Protein AF-A0A013VQY0-F1 (afdb_monomer_lite)

Sequence (109 aa):
MRRTHSISTGGIFDITEDFCVSNGIPFVRTSGSCSGVYGPEKVVHTGNGVLHHFELNENGSVIFSFCEIQSLGTIDAIRKRAEFANFLPPPISMVENAAADIAGGPDNG

Secondary structure (DSSP, 8-state):
--------GGG--HHHHHHHHHTT--EEEEE--BTTTB--EEEEE-SSS-EEEEEB-TTS-B---HHHHHHH-SHHHHHHHHHHHT--PPPP-----TTS----PPP--

Radius of gyration: 20.61 Å; chains: 1; bounding box: 52×43×60 Å

pLDDT: mean 85.07, std 16.57, range [37.12, 98.38]

Structure (mmCIF, N/CA/C/O backbone):
data_AF-A0A013VQY0-F1
#
_entry.id   AF-A0A013VQY0-F1
#
loop_
_atom_site.group_PDB
_atom_site.id
_atom_site.type_symbol
_atom_site.label_atom_id
_atom_site.label_alt_id
_atom_site.label_comp_id
_atom_site.label_asym_id
_atom_site.label_entity_id
_atom_site.label_seq_id
_atom_site.pdbx_PDB_ins_code
_atom_site.Cartn_x
_atom_site.Cartn_y
_atom_site.Cartn_z
_atom_site.occupancy
_atom_site.B_iso_or_equiv
_atom_site.auth_seq_id
_atom_site.auth_comp_id
_atom_site.auth_asym_id
_atom_site.auth_atom_id
_atom_site.pdbx_PDB_model_num
ATOM 1 N N . MET A 1 1 ? 7.463 16.235 -33.778 1.00 40.97 1 MET A N 1
ATOM 2 C CA . MET A 1 1 ? 6.445 15.432 -33.067 1.00 40.97 1 MET A CA 1
ATOM 3 C C . MET A 1 1 ? 6.833 15.386 -31.589 1.00 40.97 1 MET A C 1
ATOM 5 O O . MET A 1 1 ? 7.748 14.653 -31.239 1.00 40.97 1 MET A O 1
ATOM 9 N N . ARG A 1 2 ? 6.281 16.257 -30.731 1.00 37.12 2 ARG A N 1
ATOM 10 C CA . ARG A 1 2 ? 6.583 16.211 -29.288 1.00 37.12 2 ARG A CA 1
ATOM 11 C C . ARG A 1 2 ? 5.778 15.054 -28.698 1.00 37.12 2 ARG A C 1
ATOM 13 O O . ARG A 1 2 ? 4.557 15.083 -28.783 1.00 37.12 2 ARG A O 1
ATOM 20 N N . ARG A 1 3 ? 6.446 14.030 -28.158 1.00 43.09 3 ARG A N 1
ATOM 21 C CA . ARG A 1 3 ? 5.782 13.026 -27.319 1.00 43.09 3 ARG A CA 1
ATOM 22 C C . ARG A 1 3 ? 5.296 13.754 -26.068 1.00 43.09 3 ARG A C 1
ATOM 24 O O . ARG A 1 3 ? 6.112 14.148 -25.235 1.00 43.09 3 ARG A O 1
ATOM 31 N N . THR A 1 4 ? 3.996 14.011 -25.992 1.00 41.41 4 THR A N 1
ATOM 32 C CA . THR A 1 4 ? 3.344 14.491 -24.775 1.00 41.41 4 THR A CA 1
ATOM 33 C C . THR A 1 4 ? 3.658 13.485 -23.674 1.00 41.41 4 THR A C 1
ATOM 35 O O . THR A 1 4 ? 3.239 12.336 -23.760 1.00 41.41 4 THR A O 1
ATOM 38 N N . HIS A 1 5 ? 4.445 13.888 -22.678 1.00 52.25 5 HIS A N 1
ATOM 39 C CA . HIS A 1 5 ? 4.505 13.155 -21.420 1.00 52.25 5 HIS A CA 1
ATOM 40 C C . HIS A 1 5 ? 3.163 13.427 -20.740 1.00 52.25 5 HIS A C 1
ATOM 42 O O . HIS A 1 5 ? 2.913 14.560 -20.327 1.00 52.25 5 HIS A O 1
ATOM 48 N N . SER A 1 6 ? 2.253 12.453 -20.722 1.00 46.78 6 SER A N 1
ATOM 49 C CA . SER A 1 6 ? 1.017 12.596 -19.958 1.00 46.78 6 SER A CA 1
ATOM 50 C C . SER A 1 6 ? 1.382 12.550 -18.480 1.00 46.78 6 SER A C 1
ATOM 52 O O . SER A 1 6 ? 1.830 11.523 -17.976 1.00 46.78 6 SER A O 1
ATOM 54 N N . ILE A 1 7 ? 1.223 13.672 -17.787 1.00 53.12 7 ILE A N 1
ATOM 55 C CA . ILE A 1 7 ? 1.193 13.678 -16.326 1.00 53.12 7 ILE A CA 1
ATOM 56 C C . ILE A 1 7 ? -0.133 13.029 -15.939 1.00 53.12 7 ILE A C 1
ATOM 58 O O . ILE A 1 7 ? -1.192 13.611 -16.173 1.00 53.12 7 ILE A O 1
ATOM 62 N N . SER A 1 8 ? -0.073 11.797 -15.436 1.00 60.06 8 SER A N 1
ATOM 63 C CA . SER A 1 8 ? -1.257 11.116 -14.919 1.00 60.06 8 SER A CA 1
ATOM 64 C C . SER A 1 8 ? -1.708 11.793 -13.625 1.00 60.06 8 SER A C 1
ATOM 66 O O . SER A 1 8 ? -0.884 12.178 -12.786 1.00 60.06 8 SER A O 1
ATOM 68 N N . THR A 1 9 ? -3.016 11.974 -13.467 1.00 64.69 9 THR A N 1
ATOM 69 C CA . THR A 1 9 ? -3.620 12.481 -12.231 1.00 64.69 9 THR A CA 1
ATOM 70 C C . THR A 1 9 ? -3.229 11.554 -11.075 1.00 64.69 9 THR A C 1
ATOM 72 O O . THR A 1 9 ? -3.333 10.342 -11.205 1.00 64.69 9 THR A O 1
ATOM 75 N N . GLY A 1 10 ? -2.724 12.093 -9.961 1.00 67.06 10 GLY A N 1
ATOM 76 C CA . GLY A 1 10 ? -2.279 11.276 -8.820 1.00 67.06 10 GLY A CA 1
ATOM 77 C C . GLY A 1 10 ? -0.902 10.614 -8.983 1.00 67.06 10 GLY A C 1
ATOM 78 O O . GLY A 1 10 ? -0.514 9.798 -8.153 1.00 67.06 10 GLY A O 1
ATOM 79 N N . GLY A 1 11 ? -0.134 10.957 -10.026 1.00 74.00 11 GLY A N 1
ATOM 80 C CA . GLY A 1 11 ? 1.219 10.418 -10.224 1.00 74.00 11 GLY A CA 1
ATOM 81 C C . GLY A 1 11 ? 1.248 8.927 -10.569 1.00 74.00 11 GLY A C 1
ATOM 82 O O . GLY A 1 11 ? 2.223 8.255 -10.246 1.00 74.00 11 GLY A O 1
ATOM 83 N N . ILE A 1 12 ? 0.177 8.419 -11.181 1.00 84.38 12 ILE A N 1
ATOM 84 C CA . ILE A 1 12 ? 0.043 7.015 -11.576 1.00 84.38 12 ILE A CA 1
ATOM 85 C C . ILE A 1 12 ? 0.958 6.712 -12.771 1.00 84.38 12 ILE A C 1
ATOM 87 O O . ILE A 1 12 ? 1.040 7.491 -13.726 1.00 84.38 12 ILE A O 1
ATOM 91 N N . PHE A 1 13 ? 1.628 5.563 -12.728 1.00 85.75 13 PHE A N 1
ATOM 92 C CA . PHE A 1 13 ? 2.460 5.045 -13.812 1.00 85.75 13 PHE A CA 1
ATOM 93 C C . PHE A 1 13 ? 1.849 3.762 -14.379 1.00 85.75 13 PHE A C 1
ATOM 95 O O . PHE A 1 13 ? 2.429 2.693 -14.207 1.00 85.75 13 PHE A O 1
ATOM 102 N N . ASP A 1 14 ? 0.707 3.874 -15.066 1.00 88.38 14 ASP A N 1
ATOM 103 C CA . ASP A 1 14 ? -0.146 2.740 -15.475 1.00 88.38 14 ASP A CA 1
ATOM 104 C C . ASP A 1 14 ? 0.654 1.552 -16.035 1.00 88.38 14 ASP A C 1
ATOM 106 O O . ASP A 1 14 ? 0.589 0.450 -15.509 1.00 88.38 14 ASP A O 1
ATOM 110 N N . ILE A 1 15 ? 1.512 1.793 -17.033 1.00 91.31 15 ILE A N 1
ATOM 111 C CA . ILE A 1 15 ? 2.307 0.737 -17.685 1.00 91.31 15 ILE A CA 1
ATOM 112 C C . ILE A 1 15 ? 3.252 0.031 -16.699 1.00 91.31 15 ILE A C 1
ATOM 114 O O . ILE A 1 15 ? 3.415 -1.188 -16.748 1.00 91.31 15 ILE A O 1
ATOM 118 N N . THR A 1 16 ? 3.910 0.790 -15.823 1.00 91.06 16 THR A N 1
ATOM 119 C CA . THR A 1 16 ? 4.876 0.242 -14.862 1.00 91.06 16 THR A CA 1
ATOM 120 C C . THR A 1 16 ? 4.161 -0.476 -13.722 1.00 91.06 16 THR A C 1
ATOM 122 O O . THR A 1 16 ? 4.594 -1.549 -13.308 1.00 91.06 16 THR A O 1
ATOM 125 N N . GLU A 1 17 ? 3.066 0.095 -13.223 1.00 93.56 17 GLU A N 1
ATOM 126 C CA . GLU A 1 17 ? 2.254 -0.499 -12.161 1.00 93.56 17 GLU A CA 1
ATOM 127 C C . GLU A 1 17 ? 1.601 -1.798 -12.647 1.00 93.56 17 GLU A C 1
ATOM 129 O O . GLU A 1 17 ? 1.737 -2.821 -11.978 1.00 93.56 17 GLU A O 1
ATOM 134 N N . ASP A 1 18 ? 1.016 -1.810 -13.847 1.00 94.44 18 ASP A N 1
ATOM 135 C CA . ASP A 1 18 ? 0.438 -3.007 -14.468 1.00 94.44 18 ASP A CA 1
ATOM 136 C C . ASP A 1 18 ? 1.482 -4.104 -14.683 1.00 94.44 18 ASP A C 1
ATOM 138 O O . ASP A 1 18 ? 1.210 -5.283 -14.435 1.00 94.44 18 ASP A O 1
ATOM 142 N N . PHE A 1 19 ? 2.696 -3.737 -15.111 1.00 94.38 19 PHE A N 1
ATOM 143 C CA . PHE A 1 19 ? 3.804 -4.683 -15.223 1.00 94.38 19 PHE A CA 1
ATOM 144 C C . PHE A 1 19 ? 4.136 -5.303 -13.863 1.00 94.38 19 PHE A C 1
ATOM 146 O O . PHE A 1 19 ? 4.254 -6.526 -13.762 1.00 94.38 19 PHE A O 1
ATOM 153 N N . CYS A 1 20 ? 4.254 -4.488 -12.814 1.00 95.12 20 CYS A N 1
ATOM 154 C CA . CYS A 1 20 ? 4.531 -4.982 -11.471 1.00 95.12 20 CYS A CA 1
ATOM 155 C C . CYS A 1 20 ? 3.418 -5.904 -10.964 1.00 95.12 20 CYS A C 1
ATOM 157 O O . CYS A 1 20 ? 3.715 -7.001 -10.499 1.00 95.12 20 CYS A O 1
ATOM 159 N N . VAL A 1 21 ? 2.150 -5.512 -11.118 1.00 96.00 21 VAL A N 1
ATOM 160 C CA . VAL A 1 21 ? 0.992 -6.323 -10.711 1.00 96.00 21 VAL A CA 1
ATOM 161 C C . VAL A 1 21 ? 0.965 -7.655 -11.457 1.00 96.00 21 VAL A C 1
ATOM 163 O O . VAL A 1 21 ? 0.830 -8.709 -10.836 1.00 96.00 21 VAL A O 1
ATOM 166 N N . SER A 1 22 ? 1.159 -7.626 -12.777 1.00 96.56 22 SER A N 1
ATOM 167 C CA . SER A 1 22 ? 1.129 -8.824 -13.626 1.00 96.56 22 SER A CA 1
ATOM 168 C C . SER A 1 22 ? 2.260 -9.806 -13.313 1.00 96.56 22 SER A C 1
ATOM 170 O O . SER A 1 22 ? 2.098 -11.009 -13.503 1.00 96.56 22 SER A O 1
ATOM 172 N N . ASN A 1 23 ? 3.398 -9.304 -12.827 1.00 94.50 23 ASN A N 1
ATOM 173 C CA . ASN A 1 23 ? 4.566 -10.112 -12.470 1.00 94.50 23 ASN A CA 1
ATOM 174 C C . ASN A 1 23 ? 4.701 -10.345 -10.954 1.00 94.50 23 ASN A C 1
ATOM 176 O O . ASN A 1 23 ? 5.704 -10.903 -10.512 1.00 94.50 23 ASN A O 1
ATOM 180 N N . GLY A 1 24 ? 3.724 -9.917 -10.146 1.00 95.06 24 GLY A N 1
ATOM 181 C CA . GLY A 1 24 ? 3.752 -10.063 -8.688 1.00 95.06 24 GLY A CA 1
ATOM 182 C C . GLY A 1 24 ? 4.901 -9.311 -8.005 1.00 95.06 24 GLY A C 1
ATOM 183 O O . GLY A 1 24 ? 5.335 -9.713 -6.927 1.00 95.06 24 GLY A O 1
ATOM 184 N N . ILE A 1 25 ? 5.415 -8.244 -8.620 1.00 95.56 25 ILE A N 1
ATOM 185 C CA . ILE A 1 25 ? 6.524 -7.436 -8.101 1.00 95.56 25 ILE A CA 1
ATOM 186 C C . ILE A 1 25 ? 5.959 -6.436 -7.084 1.00 95.56 25 ILE A C 1
ATOM 188 O O . ILE A 1 25 ? 5.222 -5.530 -7.481 1.00 95.56 25 ILE A O 1
ATOM 192 N N . PRO A 1 26 ? 6.288 -6.545 -5.783 1.00 96.56 26 PRO A N 1
ATOM 193 C CA . PRO A 1 26 ? 5.774 -5.625 -4.778 1.00 96.56 26 PRO A CA 1
ATOM 194 C C . PRO A 1 26 ? 6.290 -4.202 -5.003 1.00 96.56 26 PRO A C 1
ATOM 196 O O . PRO A 1 26 ? 7.463 -4.001 -5.317 1.00 96.56 26 PRO A O 1
ATOM 199 N N . PHE A 1 27 ? 5.440 -3.203 -4.778 1.00 95.88 27 PHE A N 1
ATOM 200 C CA . PHE A 1 27 ? 5.832 -1.798 -4.857 1.00 95.88 27 PHE A CA 1
ATOM 201 C C . PHE A 1 27 ? 5.018 -0.921 -3.904 1.00 95.88 27 PHE A C 1
ATOM 203 O O . PHE A 1 27 ? 3.933 -1.287 -3.445 1.00 95.88 27 PHE A O 1
ATOM 210 N N . VAL A 1 28 ? 5.557 0.267 -3.624 1.00 96.06 28 VAL A N 1
ATOM 211 C CA . VAL A 1 28 ? 4.849 1.352 -2.943 1.00 96.06 28 VAL A CA 1
ATOM 212 C C . VAL A 1 28 ? 4.973 2.607 -3.792 1.00 96.06 28 VAL A C 1
ATOM 214 O O . VAL A 1 28 ? 6.081 3.015 -4.136 1.00 96.06 28 VAL A O 1
ATOM 217 N N . ARG A 1 29 ? 3.837 3.226 -4.108 1.00 93.81 29 ARG A N 1
ATOM 218 C CA . ARG A 1 29 ? 3.766 4.539 -4.751 1.00 93.81 29 ARG A CA 1
ATOM 219 C C . ARG A 1 29 ? 3.295 5.568 -3.735 1.00 93.81 29 ARG A C 1
ATOM 221 O O . ARG A 1 29 ? 2.372 5.303 -2.972 1.00 93.81 29 ARG A O 1
ATOM 228 N N . THR A 1 30 ? 3.895 6.752 -3.756 1.00 92.81 30 THR A N 1
ATOM 229 C CA . THR A 1 30 ? 3.411 7.922 -3.014 1.00 92.81 30 THR A CA 1
ATOM 230 C C . THR A 1 30 ? 3.259 9.102 -3.954 1.00 92.81 30 THR A C 1
ATOM 232 O O . THR A 1 30 ? 4.167 9.376 -4.740 1.00 92.81 30 THR A O 1
ATOM 235 N N . SER A 1 31 ? 2.158 9.833 -3.836 1.00 89.94 31 SER A N 1
ATOM 236 C CA . SER A 1 31 ? 1.930 11.089 -4.545 1.00 89.94 31 SER A CA 1
ATOM 237 C C . SER A 1 31 ? 1.625 12.209 -3.558 1.00 89.94 31 SER A C 1
ATOM 239 O O . SER A 1 31 ? 0.885 12.019 -2.594 1.00 89.94 31 SER A O 1
ATOM 241 N N . GLY A 1 32 ? 2.192 13.391 -3.810 1.00 88.00 32 GLY A N 1
ATOM 242 C CA . GLY A 1 32 ? 1.789 14.618 -3.120 1.00 88.00 32 GLY A CA 1
ATOM 243 C C . GLY A 1 32 ? 0.386 15.060 -3.539 1.00 88.00 32 GLY A C 1
ATOM 244 O O . GLY A 1 32 ? -0.223 14.453 -4.418 1.00 88.00 32 GLY A O 1
ATOM 245 N N . SER A 1 33 ? -0.121 16.126 -2.930 1.00 87.56 33 SER A N 1
ATOM 246 C CA . SER A 1 33 ? -1.428 16.684 -3.267 1.00 87.56 33 SER A CA 1
ATOM 247 C C . SER A 1 33 ? -1.365 17.619 -4.481 1.00 87.56 33 SER A C 1
ATOM 249 O O . SER A 1 33 ? -0.353 18.262 -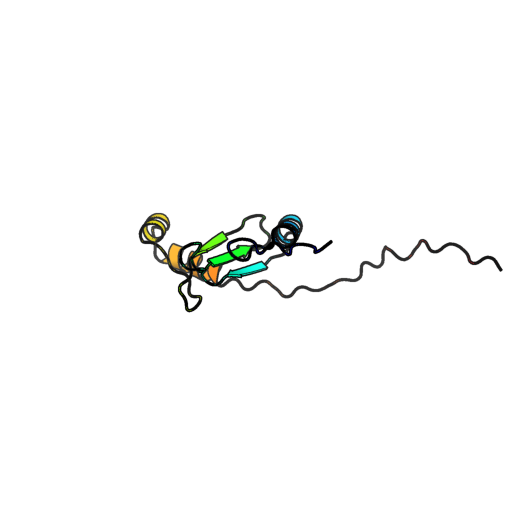4.767 1.00 87.56 33 SER A O 1
ATOM 251 N N . CYS A 1 34 ? -2.478 17.711 -5.206 1.00 85.25 34 CYS A N 1
ATOM 252 C CA . CYS A 1 34 ? -2.743 18.776 -6.164 1.00 85.25 34 CYS A CA 1
ATOM 253 C C . CYS A 1 34 ? -4.075 19.417 -5.775 1.00 85.25 34 CYS A C 1
ATOM 255 O O . CYS A 1 34 ? -5.140 18.824 -5.962 1.00 85.25 34 CYS A O 1
ATOM 257 N N . SER A 1 35 ? -4.003 20.610 -5.178 1.00 83.62 35 SER A N 1
ATOM 258 C CA . SER A 1 35 ? -5.165 21.292 -4.601 1.00 83.62 35 SER A CA 1
ATOM 259 C C . SER A 1 35 ? -6.319 21.405 -5.602 1.00 83.62 35 SER A C 1
ATOM 261 O O . SER A 1 35 ? -6.134 21.852 -6.733 1.00 83.62 35 SER A O 1
ATOM 263 N N . GLY A 1 36 ? -7.511 20.979 -5.179 1.00 81.00 36 GLY A N 1
ATOM 264 C CA . GLY A 1 36 ? -8.720 20.962 -6.007 1.00 81.00 36 GLY A CA 1
ATOM 265 C C . GLY A 1 36 ? -8.829 19.791 -6.991 1.00 81.00 36 GLY A C 1
ATOM 266 O O . GLY A 1 36 ? -9.857 19.682 -7.653 1.00 81.00 36 GLY A O 1
ATOM 267 N N . VAL A 1 37 ? -7.821 18.913 -7.078 1.00 83.62 37 VAL A N 1
ATOM 268 C CA . VAL A 1 37 ? -7.819 17.753 -7.986 1.00 83.62 37 VAL A CA 1
ATOM 269 C C . VAL A 1 37 ? -7.703 16.438 -7.214 1.00 83.62 37 VAL A C 1
ATOM 271 O O . VAL A 1 37 ? -8.555 15.570 -7.373 1.00 83.62 37 VAL A O 1
ATOM 274 N N . TYR A 1 38 ? -6.678 16.286 -6.369 1.00 81.19 38 TYR A N 1
ATOM 275 C CA . TYR A 1 38 ? -6.470 15.091 -5.541 1.00 81.19 38 TYR A CA 1
ATOM 276 C C . TYR A 1 38 ? -5.662 15.397 -4.271 1.00 81.19 38 TYR A C 1
ATOM 278 O O . TYR A 1 38 ? -4.794 16.274 -4.258 1.00 81.19 38 TYR A O 1
ATOM 286 N N . GLY A 1 39 ? -5.953 14.657 -3.197 1.00 87.94 39 GLY A N 1
ATOM 287 C CA . GLY A 1 39 ? -5.162 14.659 -1.963 1.00 87.94 39 GLY A CA 1
ATOM 288 C C . GLY A 1 39 ? -3.884 13.821 -2.089 1.00 87.94 39 GLY A C 1
ATOM 289 O O . GLY A 1 39 ? -3.700 13.133 -3.095 1.00 87.94 39 GLY A O 1
ATOM 290 N N . PRO A 1 40 ? -2.986 13.868 -1.093 1.00 92.62 40 PRO A N 1
ATOM 291 C CA . PRO A 1 40 ? -1.803 13.027 -1.104 1.00 92.62 40 PRO A CA 1
ATOM 292 C C . PRO A 1 40 ? -2.203 11.568 -0.841 1.00 92.62 40 PRO A C 1
ATOM 294 O O . PRO A 1 40 ? -3.068 11.278 -0.011 1.00 92.62 40 PRO A O 1
ATOM 297 N N . GLU A 1 41 ? -1.579 10.644 -1.562 1.00 93.75 41 GLU A N 1
ATOM 298 C CA . GLU A 1 41 ? -1.969 9.233 -1.596 1.00 93.75 41 GLU A CA 1
ATOM 299 C C . GLU A 1 41 ? -0.738 8.339 -1.446 1.00 93.75 41 GLU A C 1
ATOM 301 O O . GLU A 1 41 ? 0.353 8.650 -1.934 1.00 93.75 41 GLU A O 1
ATOM 306 N N . LYS A 1 42 ? -0.927 7.193 -0.789 1.00 95.12 42 LYS A N 1
ATOM 307 C CA . LYS A 1 42 ? -0.032 6.043 -0.884 1.00 95.12 42 LYS A CA 1
ATOM 308 C C . LYS A 1 42 ? -0.781 4.851 -1.463 1.00 95.12 42 LYS A C 1
ATOM 310 O O . LYS A 1 42 ? -1.869 4.519 -1.001 1.00 95.12 42 LYS A O 1
ATOM 315 N N . VAL A 1 43 ? -0.150 4.155 -2.401 1.00 95.75 43 VAL A N 1
ATOM 316 C CA . VAL A 1 43 ? -0.623 2.872 -2.923 1.00 95.75 43 VAL A CA 1
ATOM 317 C C . VAL A 1 43 ? 0.390 1.788 -2.616 1.00 95.75 43 VAL A C 1
ATOM 319 O O . VAL A 1 43 ? 1.587 1.962 -2.839 1.00 95.75 43 VAL A O 1
ATOM 322 N N . VAL A 1 44 ? -0.096 0.675 -2.075 1.00 97.44 44 VAL A N 1
ATOM 323 C CA . VAL A 1 44 ? 0.709 -0.483 -1.688 1.00 97.44 44 VAL A CA 1
ATOM 324 C C . VAL A 1 44 ? 0.272 -1.697 -2.494 1.00 97.44 44 VAL A C 1
ATOM 326 O O . VAL A 1 44 ? -0.904 -2.068 -2.481 1.00 97.44 44 VAL A O 1
ATOM 329 N N . HIS A 1 45 ? 1.244 -2.345 -3.126 1.00 97.06 45 HIS A N 1
ATOM 330 C CA . HIS A 1 45 ? 1.103 -3.646 -3.756 1.00 97.06 45 HIS A CA 1
ATOM 331 C C . HIS A 1 45 ? 2.089 -4.635 -3.135 1.00 97.06 45 HIS A C 1
ATOM 333 O O . HIS A 1 45 ? 3.294 -4.390 -3.123 1.00 97.06 45 HIS A O 1
ATOM 339 N N . THR A 1 46 ? 1.600 -5.775 -2.648 1.00 96.44 46 THR A N 1
ATOM 340 C CA . THR A 1 46 ? 2.440 -6.789 -1.984 1.00 96.44 46 THR A CA 1
ATOM 341 C C . THR A 1 46 ? 2.775 -7.985 -2.878 1.00 96.44 46 THR A C 1
ATOM 343 O O . THR A 1 46 ? 3.321 -8.970 -2.391 1.00 96.44 46 THR A O 1
ATOM 346 N N . GLY A 1 47 ? 2.446 -7.918 -4.174 1.00 94.56 47 GLY A N 1
ATOM 347 C CA . GLY A 1 47 ? 2.603 -9.024 -5.128 1.00 94.56 47 GLY A CA 1
ATOM 348 C C . GLY A 1 47 ? 1.385 -9.952 -5.223 1.00 94.56 47 GLY A C 1
ATOM 349 O O . GLY A 1 47 ? 1.402 -10.923 -5.969 1.00 94.56 47 GLY A O 1
ATOM 350 N N . ASN A 1 48 ? 0.305 -9.665 -4.487 1.00 93.56 48 ASN A N 1
ATOM 351 C CA . ASN A 1 48 ? -0.911 -10.491 -4.419 1.00 93.56 48 ASN A CA 1
ATOM 352 C C . ASN A 1 48 ? -1.971 -10.171 -5.495 1.00 93.56 48 ASN A C 1
ATOM 354 O O . ASN A 1 48 ? -3.108 -10.624 -5.389 1.00 93.56 48 ASN A O 1
ATOM 358 N N . GLY A 1 49 ? -1.640 -9.345 -6.485 1.00 92.50 49 GLY A N 1
ATOM 359 C CA . GLY A 1 49 ? -2.587 -8.845 -7.492 1.00 92.50 49 GLY A CA 1
ATOM 360 C C . GLY A 1 49 ? -3.498 -7.686 -7.046 1.00 92.50 49 GLY A C 1
ATOM 361 O O . GLY A 1 49 ? -4.227 -7.156 -7.875 1.00 92.50 49 GLY A O 1
ATOM 362 N N . VAL A 1 50 ? -3.471 -7.263 -5.774 1.00 95.12 50 VAL A N 1
ATOM 363 C CA . VAL A 1 50 ? -4.378 -6.232 -5.235 1.00 95.12 50 VAL A CA 1
ATOM 364 C C . VAL A 1 50 ? -3.617 -4.946 -4.921 1.00 95.12 50 VAL A C 1
ATOM 366 O O . VAL A 1 50 ? -2.540 -4.972 -4.321 1.00 95.12 50 VAL A O 1
ATOM 369 N N . LEU A 1 51 ? -4.189 -3.810 -5.323 1.00 95.12 51 LEU A N 1
ATOM 370 C CA . LEU A 1 51 ? -3.717 -2.479 -4.950 1.00 95.12 51 LEU A CA 1
ATOM 371 C C . LEU A 1 51 ? -4.494 -1.975 -3.737 1.00 95.12 51 LEU A C 1
ATOM 373 O O . LEU A 1 51 ? -5.725 -2.003 -3.706 1.00 95.12 51 LEU A O 1
ATOM 377 N N . HIS A 1 52 ? -3.769 -1.498 -2.731 1.00 96.19 52 HIS A N 1
ATOM 378 C CA . HIS A 1 52 ? -4.358 -0.889 -1.547 1.00 96.19 52 HIS A CA 1
ATOM 379 C C . HIS A 1 52 ? -4.033 0.596 -1.507 1.00 96.19 52 HIS A C 1
ATOM 381 O O . HIS A 1 52 ? -2.871 0.972 -1.377 1.00 96.19 52 HIS A O 1
ATOM 387 N N . HIS A 1 53 ? -5.076 1.417 -1.564 1.00 95.00 53 HIS A N 1
ATOM 388 C CA . HIS A 1 53 ? -4.980 2.869 -1.505 1.00 95.00 53 HIS A CA 1
ATOM 389 C C . HIS A 1 53 ? -5.116 3.357 -0.062 1.00 95.00 53 HIS A C 1
ATOM 391 O O . HIS A 1 53 ? -5.867 2.777 0.733 1.00 95.00 53 HIS A O 1
ATOM 397 N N . PHE A 1 54 ? -4.375 4.411 0.257 1.00 96.00 54 PHE A N 1
ATOM 398 C CA . PHE A 1 54 ? -4.365 5.085 1.545 1.00 96.00 54 PHE A CA 1
ATOM 399 C C . PHE A 1 54 ? -4.313 6.592 1.331 1.00 96.00 54 PHE A C 1
ATOM 401 O O . PHE A 1 54 ? -3.439 7.094 0.620 1.00 96.00 54 PHE A O 1
ATOM 408 N N . GLU A 1 55 ? -5.202 7.310 2.007 1.00 95.00 55 GLU A N 1
ATOM 409 C CA . GLU A 1 55 ? -5.107 8.760 2.125 1.00 95.00 55 GLU A CA 1
ATOM 410 C C . GLU A 1 55 ? -3.965 9.121 3.074 1.00 95.00 55 GLU A C 1
ATOM 412 O O . GLU A 1 55 ? -3.772 8.485 4.117 1.00 95.00 55 GLU A O 1
ATOM 417 N N . LEU A 1 56 ? -3.200 10.146 2.712 1.00 95.19 56 LEU A N 1
ATOM 418 C CA . LEU A 1 56 ? -2.134 10.681 3.546 1.00 95.19 56 LEU A CA 1
ATOM 419 C C . LEU A 1 56 ? -2.494 12.079 4.057 1.00 95.19 56 LEU A C 1
ATOM 421 O O . LEU A 1 56 ? -3.370 12.761 3.531 1.00 95.19 56 LEU A O 1
ATOM 425 N N . ASN A 1 57 ? -1.769 12.533 5.073 1.00 93.19 57 ASN A N 1
ATOM 426 C CA . ASN A 1 57 ? -1.625 13.956 5.349 1.00 93.19 57 ASN A CA 1
ATOM 427 C C . ASN A 1 57 ? -0.434 14.533 4.568 1.00 93.19 57 ASN A C 1
ATOM 429 O O . ASN A 1 57 ? 0.342 13.810 3.942 1.00 93.19 57 ASN A O 1
ATOM 433 N N . GLU A 1 58 ? -0.245 15.846 4.668 1.00 89.50 58 GLU A N 1
ATOM 434 C CA . GLU A 1 58 ? 0.879 16.558 4.039 1.00 89.50 58 GLU A CA 1
ATOM 435 C C . GLU A 1 58 ? 2.263 16.101 4.547 1.00 89.50 58 GLU A C 1
ATOM 437 O O . GLU A 1 58 ? 3.275 16.324 3.889 1.00 89.50 58 GLU A O 1
ATOM 442 N N . ASN A 1 59 ? 2.324 15.403 5.686 1.00 92.19 59 ASN A N 1
ATOM 443 C CA . ASN A 1 59 ? 3.560 14.841 6.235 1.00 92.19 59 ASN A CA 1
ATOM 444 C C . ASN A 1 59 ? 3.818 13.396 5.759 1.00 92.19 59 ASN A C 1
ATOM 446 O O . ASN A 1 59 ? 4.796 12.781 6.184 1.00 92.19 59 ASN A O 1
ATOM 450 N N . GLY A 1 60 ? 2.948 12.830 4.915 1.00 90.44 60 GLY A N 1
ATOM 451 C CA . GLY A 1 60 ? 3.053 11.456 4.417 1.00 90.44 60 GLY A CA 1
ATOM 452 C C . GLY A 1 60 ? 2.559 10.375 5.388 1.00 90.44 60 GLY A C 1
ATOM 453 O O . GLY A 1 60 ? 2.779 9.185 5.144 1.00 90.44 60 GLY A O 1
ATOM 454 N N . SER A 1 61 ? 1.888 10.754 6.479 1.00 93.94 61 SER A N 1
ATOM 455 C CA . SER A 1 61 ? 1.266 9.810 7.413 1.00 93.94 61 SER A CA 1
ATOM 456 C C . SER A 1 61 ? -0.121 9.407 6.934 1.00 93.94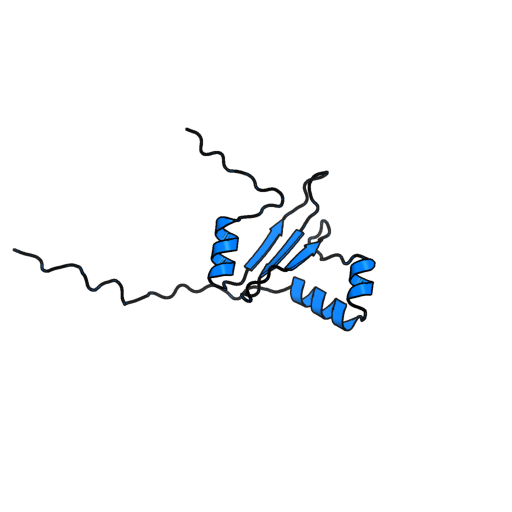 61 SER A C 1
ATOM 458 O O . SER A 1 61 ? -0.893 10.256 6.499 1.00 93.94 61 SER A O 1
ATOM 460 N N . VAL A 1 62 ? -0.458 8.127 7.078 1.00 95.88 62 VAL A N 1
ATOM 461 C CA . VAL A 1 62 ? -1.776 7.588 6.713 1.00 95.88 62 VAL A CA 1
ATOM 462 C C . VAL A 1 62 ? -2.856 8.162 7.623 1.00 95.88 62 VAL A C 1
ATOM 464 O O . VAL A 1 62 ? -2.685 8.203 8.844 1.00 95.88 62 VAL A O 1
ATOM 467 N N . ILE A 1 63 ? -3.965 8.579 7.022 1.00 95.44 63 ILE A N 1
ATOM 468 C CA . ILE A 1 63 ? -5.165 9.042 7.716 1.00 95.44 63 ILE A CA 1
ATOM 469 C C . ILE A 1 63 ? -6.255 7.980 7.568 1.00 95.44 63 ILE A C 1
ATOM 471 O O . ILE A 1 63 ? -6.391 7.360 6.518 1.00 95.44 63 ILE A O 1
ATOM 475 N N . PHE A 1 64 ? -7.047 7.797 8.622 1.00 95.81 64 PHE A N 1
ATOM 476 C CA . PHE A 1 64 ? -8.247 6.968 8.600 1.00 95.81 64 PHE A CA 1
ATOM 477 C C . PHE A 1 64 ? -9.478 7.847 8.779 1.00 95.81 64 PHE A C 1
ATOM 479 O O . PHE A 1 64 ? -9.572 8.600 9.753 1.00 95.81 64 PHE A O 1
ATOM 486 N N . SER A 1 65 ? -10.439 7.732 7.865 1.00 95.38 65 SER A N 1
ATOM 487 C CA . SER A 1 65 ? -11.741 8.371 8.045 1.00 95.38 65 SER A CA 1
ATOM 488 C C . SER A 1 65 ? -12.522 7.700 9.180 1.00 95.38 65 SER A C 1
ATOM 490 O O . SER A 1 65 ? -12.303 6.534 9.515 1.00 95.38 65 SER A O 1
ATOM 492 N N . PHE A 1 66 ? -13.489 8.416 9.755 1.00 96.62 66 PHE A N 1
ATOM 493 C CA . PHE A 1 66 ? -14.373 7.835 10.768 1.00 96.62 66 PHE A CA 1
ATOM 494 C C . PHE A 1 66 ? -15.140 6.612 10.235 1.00 96.62 66 PHE A C 1
ATOM 496 O O . PHE A 1 66 ? -15.259 5.610 10.937 1.00 96.62 66 PHE A O 1
ATOM 503 N N . CYS A 1 67 ? -15.592 6.655 8.977 1.00 96.88 67 CYS A N 1
ATOM 504 C CA . CYS A 1 67 ? -16.241 5.519 8.322 1.00 96.88 67 CYS A CA 1
ATOM 505 C C . CYS A 1 67 ? -15.296 4.314 8.195 1.00 96.88 67 CYS A C 1
ATOM 507 O O . CYS A 1 67 ? -15.708 3.186 8.456 1.00 96.88 67 CYS A O 1
ATOM 509 N N . GLU A 1 68 ? -14.023 4.539 7.851 1.00 96.25 68 GLU A N 1
ATOM 510 C CA . GLU A 1 68 ? -13.030 3.463 7.766 1.00 96.25 68 GLU A CA 1
ATOM 511 C C . GLU A 1 68 ? -12.767 2.846 9.147 1.00 96.25 68 GLU A C 1
ATOM 513 O O . GLU A 1 68 ? -12.815 1.625 9.292 1.00 96.25 68 GLU A O 1
ATOM 518 N N . ILE A 1 69 ? -12.605 3.675 10.185 1.00 97.62 69 ILE A N 1
ATOM 519 C CA . ILE A 1 69 ? -12.461 3.230 11.582 1.00 97.62 69 ILE A CA 1
ATOM 520 C C . ILE A 1 69 ? -13.653 2.363 12.005 1.00 97.62 69 ILE A C 1
ATOM 522 O O . ILE A 1 69 ? -13.459 1.284 12.567 1.00 97.62 69 ILE A O 1
ATOM 526 N N . GLN A 1 70 ? -14.882 2.799 11.708 1.00 98.00 70 GLN A N 1
ATOM 527 C CA . GLN A 1 70 ? -16.087 2.018 11.997 1.00 98.00 70 GLN A CA 1
ATOM 528 C C . GLN A 1 70 ? -16.117 0.694 11.228 1.00 98.00 70 GLN A C 1
ATOM 530 O O . GLN A 1 70 ? -16.480 -0.328 11.805 1.00 98.00 70 GLN A O 1
ATOM 535 N N . SER A 1 71 ? -15.702 0.690 9.958 1.00 97.69 71 SER A N 1
ATOM 536 C CA . SER A 1 71 ? -15.671 -0.526 9.138 1.00 97.69 71 SER A CA 1
ATOM 537 C C . SER A 1 71 ? -14.635 -1.551 9.617 1.00 97.69 71 SER A C 1
ATOM 539 O O . SER A 1 71 ? -14.885 -2.752 9.562 1.00 97.69 71 SER A O 1
ATOM 541 N N . LEU A 1 72 ? -13.491 -1.085 10.133 1.00 97.31 72 LEU A N 1
ATOM 542 C CA . LEU A 1 72 ? -12.441 -1.930 10.709 1.00 97.31 72 LEU A CA 1
ATOM 543 C C . LEU A 1 72 ? -12.854 -2.492 12.078 1.00 97.31 72 LEU A C 1
ATOM 545 O O . LEU A 1 72 ? -12.391 -3.564 12.472 1.00 97.31 72 LEU A O 1
ATOM 549 N N . GLY A 1 73 ? -13.712 -1.772 12.809 1.00 97.56 73 GLY A N 1
ATOM 550 C CA . GLY A 1 73 ? -14.448 -2.242 13.988 1.00 97.56 73 GLY A CA 1
ATOM 551 C C . GLY A 1 73 ? -13.618 -2.497 15.250 1.00 97.56 73 GLY A C 1
ATOM 552 O O . GLY A 1 73 ? -14.176 -2.591 16.341 1.00 97.56 73 GLY A O 1
ATOM 553 N N . THR A 1 74 ? -12.291 -2.595 15.142 1.00 98.06 74 THR A N 1
ATOM 554 C CA . THR A 1 74 ? -11.389 -2.866 16.267 1.00 98.06 74 THR A CA 1
ATOM 555 C C . THR A 1 74 ? -10.077 -2.103 16.128 1.00 98.06 74 THR A C 1
ATOM 557 O O . THR A 1 74 ? -9.583 -1.872 15.023 1.00 98.06 74 THR A O 1
ATOM 560 N N . ILE A 1 75 ? -9.463 -1.761 17.264 1.00 97.38 75 ILE A N 1
ATOM 561 C CA . ILE A 1 75 ? -8.156 -1.092 17.273 1.00 97.38 75 ILE A CA 1
ATOM 562 C C . ILE A 1 75 ? -7.052 -1.962 16.656 1.00 97.38 75 ILE A C 1
ATOM 564 O O . ILE A 1 75 ? -6.154 -1.442 16.000 1.00 97.38 75 ILE A O 1
ATOM 568 N N . ASP A 1 76 ? -7.137 -3.286 16.808 1.00 98.38 76 ASP A N 1
ATOM 569 C CA . ASP A 1 76 ? -6.164 -4.216 16.233 1.00 98.38 76 ASP A CA 1
ATOM 570 C C . ASP A 1 76 ? -6.266 -4.282 14.706 1.00 98.38 76 ASP A C 1
ATOM 572 O O . ASP A 1 76 ? -5.239 -4.356 14.032 1.00 98.38 76 ASP A O 1
ATOM 576 N N . ALA A 1 77 ? -7.475 -4.201 14.140 1.00 98.00 77 ALA A N 1
ATOM 577 C CA . ALA A 1 77 ? -7.657 -4.096 12.692 1.00 98.00 77 ALA A CA 1
ATOM 578 C C . ALA A 1 77 ? 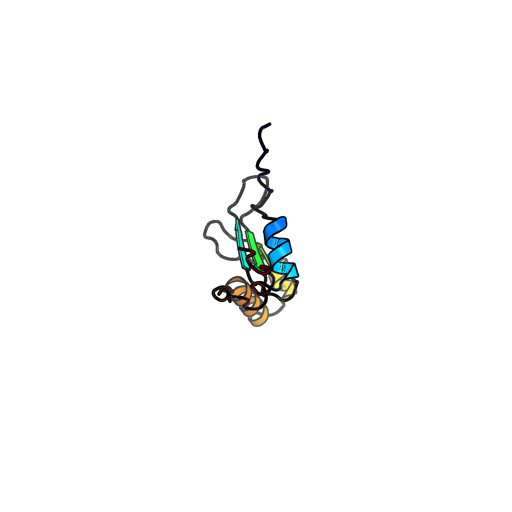-7.100 -2.772 12.148 1.00 98.00 77 ALA A C 1
ATOM 580 O O . ALA A 1 77 ? -6.416 -2.776 11.126 1.00 98.00 77 ALA A O 1
ATOM 581 N N . ILE A 1 78 ? -7.313 -1.661 12.863 1.00 97.50 78 ILE A N 1
ATOM 582 C CA . ILE A 1 78 ? -6.733 -0.353 12.514 1.00 97.50 78 ILE A CA 1
ATOM 583 C C . ILE A 1 78 ? -5.206 -0.411 12.556 1.00 97.50 78 ILE A C 1
ATOM 585 O O . ILE A 1 78 ? -4.549 0.042 11.621 1.00 97.50 78 ILE A O 1
ATOM 589 N N . ARG A 1 79 ? -4.623 -1.029 13.591 1.00 97.50 79 ARG A N 1
ATOM 590 C CA . ARG A 1 79 ? -3.167 -1.191 13.694 1.00 97.50 79 ARG A CA 1
ATOM 591 C C . ARG A 1 79 ? -2.612 -2.020 12.541 1.00 97.50 79 ARG A C 1
ATOM 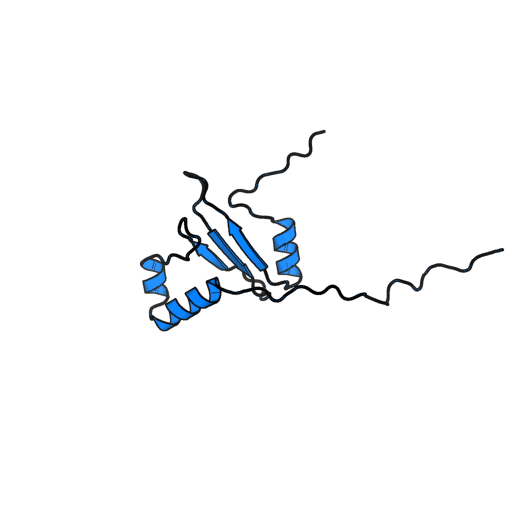593 O O . ARG A 1 79 ? -1.684 -1.569 11.882 1.00 97.50 79 ARG A O 1
ATOM 600 N N . LYS A 1 80 ? -3.221 -3.169 12.234 1.00 97.75 80 LYS A N 1
ATOM 601 C CA . LYS A 1 80 ? -2.827 -4.007 11.088 1.00 97.75 80 LYS A CA 1
ATOM 602 C C . LYS A 1 80 ? -2.920 -3.251 9.765 1.00 97.75 80 LYS A C 1
ATOM 604 O O . LYS A 1 80 ? -2.041 -3.377 8.919 1.00 97.75 80 LYS A O 1
ATOM 609 N N . ARG A 1 81 ? -3.968 -2.444 9.584 1.00 97.06 81 ARG A N 1
ATOM 610 C CA . ARG A 1 81 ? -4.146 -1.604 8.395 1.00 97.06 81 ARG A CA 1
ATOM 611 C C . ARG A 1 81 ? -3.055 -0.530 8.300 1.00 97.06 81 ARG A C 1
ATOM 613 O O . ARG A 1 81 ? -2.512 -0.319 7.219 1.00 97.06 81 ARG A O 1
ATOM 620 N N . ALA A 1 82 ? -2.689 0.093 9.419 1.00 96.00 82 ALA A N 1
ATOM 621 C CA . ALA A 1 82 ? -1.595 1.060 9.490 1.00 96.00 82 ALA A CA 1
ATOM 622 C C . ALA A 1 82 ? -0.216 0.413 9.256 1.00 96.00 82 ALA A C 1
ATOM 624 O O . ALA A 1 82 ? 0.611 0.973 8.541 1.00 96.00 82 ALA A O 1
ATOM 625 N N . GLU A 1 83 ? 0.039 -0.774 9.809 1.00 96.69 83 GLU A N 1
ATOM 626 C CA . GLU A 1 83 ? 1.255 -1.561 9.559 1.00 96.69 83 GLU A CA 1
ATOM 627 C C . GLU A 1 83 ? 1.371 -1.931 8.078 1.00 96.69 83 GLU A C 1
ATOM 629 O O . GLU A 1 83 ? 2.424 -1.734 7.474 1.00 96.69 83 GLU A O 1
ATOM 634 N N . PHE A 1 84 ? 0.270 -2.368 7.462 1.00 96.88 84 PHE A N 1
ATOM 635 C CA . PHE A 1 84 ? 0.221 -2.665 6.031 1.00 96.88 84 PHE A CA 1
ATOM 636 C C . PHE A 1 84 ? 0.576 -1.442 5.175 1.00 96.88 84 PHE A C 1
ATOM 638 O O . PHE A 1 84 ? 1.303 -1.553 4.193 1.00 96.88 84 PHE A O 1
ATOM 645 N N . ALA A 1 85 ? 0.122 -0.250 5.565 1.00 96.25 85 ALA A N 1
ATOM 646 C CA . ALA A 1 85 ? 0.464 0.992 4.875 1.00 96.25 85 ALA A CA 1
ATOM 647 C C . ALA A 1 85 ? 1.949 1.400 5.016 1.00 96.25 85 ALA A C 1
ATOM 649 O O . ALA A 1 85 ? 2.438 2.264 4.282 1.00 96.25 85 ALA A O 1
ATOM 650 N N . ASN A 1 86 ? 2.673 0.798 5.963 1.00 94.88 86 ASN A N 1
ATOM 651 C CA . ASN A 1 86 ? 4.116 0.952 6.159 1.00 94.88 86 ASN A CA 1
ATOM 652 C C . ASN A 1 86 ? 4.914 -0.227 5.587 1.00 94.88 86 ASN A C 1
ATOM 654 O O . ASN A 1 86 ? 6.095 -0.376 5.897 1.00 94.88 86 ASN A O 1
ATOM 658 N N . PHE A 1 87 ? 4.287 -1.056 4.748 1.00 96.12 87 PHE A N 1
ATOM 659 C CA . PHE A 1 87 ? 4.979 -2.094 4.002 1.00 96.12 87 PHE A CA 1
ATOM 660 C C . PHE A 1 87 ? 6.188 -1.515 3.257 1.00 96.12 87 PHE A C 1
ATOM 662 O O . PHE A 1 87 ? 6.083 -0.507 2.557 1.00 96.12 87 PHE A O 1
ATOM 669 N N . LEU A 1 88 ? 7.329 -2.183 3.406 1.00 95.62 88 LEU A N 1
ATOM 670 C CA . LEU A 1 88 ? 8.544 -1.899 2.660 1.00 95.62 88 LEU A CA 1
ATOM 671 C C . LEU A 1 88 ? 8.750 -3.042 1.663 1.00 95.62 88 LEU A C 1
ATOM 673 O O . LEU A 1 88 ? 8.971 -4.176 2.101 1.00 95.62 88 LEU A O 1
ATOM 677 N N . PRO A 1 89 ? 8.664 -2.778 0.346 1.00 94.12 89 PRO A N 1
ATOM 678 C CA . PRO A 1 89 ? 8.958 -3.783 -0.661 1.00 94.12 89 PRO A CA 1
ATOM 679 C C . PRO A 1 89 ? 10.354 -4.379 -0.443 1.00 94.12 89 PRO A C 1
ATOM 681 O O . PRO A 1 89 ? 11.290 -3.636 -0.125 1.00 94.12 89 PRO A O 1
ATOM 684 N N . PRO A 1 90 ? 10.522 -5.701 -0.611 1.00 92.19 90 PRO A N 1
ATOM 685 C CA . PRO A 1 90 ? 11.845 -6.301 -0.571 1.00 92.19 90 PRO A CA 1
ATOM 686 C C . PRO A 1 90 ? 12.724 -5.729 -1.700 1.00 92.19 90 PRO A C 1
ATOM 688 O O . PRO A 1 90 ? 12.199 -5.356 -2.754 1.00 92.19 90 PRO A O 1
ATOM 691 N N . PRO A 1 91 ? 14.057 -5.669 -1.522 1.00 90.69 91 PRO A N 1
ATOM 692 C CA . PRO A 1 91 ? 14.965 -5.266 -2.589 1.00 90.69 91 PRO A CA 1
ATOM 693 C C . PRO A 1 91 ? 14.798 -6.145 -3.833 1.00 90.69 91 PRO A C 1
ATOM 695 O O . PRO A 1 91 ? 14.678 -7.365 -3.727 1.00 90.69 91 PRO A O 1
ATOM 698 N N . ILE A 1 92 ? 14.834 -5.525 -5.011 1.00 86.25 92 ILE A N 1
ATOM 699 C CA . ILE A 1 92 ? 14.768 -6.234 -6.291 1.00 86.25 92 ILE A CA 1
ATOM 700 C C . ILE A 1 92 ? 16.180 -6.695 -6.663 1.00 86.25 92 ILE A C 1
ATOM 702 O O . ILE A 1 92 ? 17.118 -5.896 -6.655 1.00 86.25 92 ILE A O 1
ATOM 706 N N . SER A 1 93 ? 16.333 -7.971 -7.016 1.00 85.25 93 SER A N 1
ATOM 707 C CA . SER A 1 93 ? 17.558 -8.518 -7.598 1.00 85.25 93 SER A CA 1
ATOM 708 C C . SER A 1 93 ? 17.302 -8.985 -9.029 1.00 85.25 93 SER A C 1
ATOM 710 O O . SER A 1 93 ? 16.290 -9.616 -9.329 1.00 85.25 93 SER A O 1
ATOM 712 N N . MET A 1 94 ? 18.230 -8.655 -9.925 1.00 83.00 94 MET A N 1
ATOM 713 C CA . MET A 1 94 ? 18.233 -9.171 -11.291 1.00 83.00 94 MET A CA 1
ATOM 714 C C . MET A 1 94 ? 19.006 -10.487 -11.294 1.00 83.00 94 MET A C 1
ATOM 716 O O . MET A 1 94 ? 20.118 -10.547 -10.769 1.00 83.00 94 MET A O 1
ATOM 720 N N . VAL A 1 95 ? 18.427 -11.534 -11.873 1.00 86.06 95 VAL A N 1
ATOM 721 C CA . VAL A 1 95 ? 19.097 -12.825 -12.060 1.00 86.06 95 VAL A CA 1
ATOM 722 C C . VAL A 1 95 ? 19.3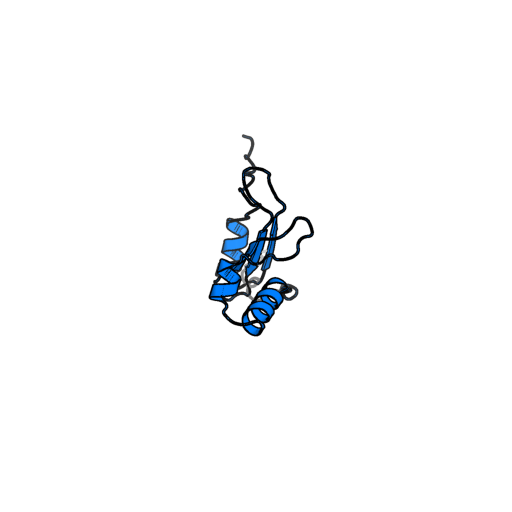68 -12.993 -13.549 1.00 86.06 95 VAL A C 1
ATOM 724 O O . VAL A 1 95 ? 18.459 -12.836 -14.364 1.00 86.06 95 VAL A O 1
ATOM 727 N N . GLU A 1 96 ? 20.615 -13.286 -13.917 1.00 84.12 96 GLU A N 1
ATOM 728 C CA . GLU A 1 96 ? 20.961 -13.613 -15.301 1.00 84.12 96 GLU A CA 1
ATOM 729 C C . GLU A 1 96 ? 20.289 -14.925 -15.706 1.00 84.12 96 GLU A C 1
ATOM 731 O O . GLU A 1 96 ? 20.454 -15.965 -15.067 1.00 84.12 96 GLU A O 1
ATOM 736 N N . ASN A 1 97 ? 19.520 -14.879 -16.791 1.00 73.94 97 ASN A N 1
ATOM 737 C CA . ASN A 1 97 ? 18.920 -16.070 -17.364 1.00 73.94 97 ASN A CA 1
ATOM 738 C C . ASN A 1 97 ? 19.898 -16.681 -18.379 1.00 73.94 97 ASN A C 1
ATOM 740 O O . ASN A 1 97 ? 19.908 -16.289 -19.544 1.00 73.94 97 ASN A O 1
ATOM 744 N N . ALA A 1 98 ? 20.712 -17.648 -17.950 1.00 62.38 98 ALA A N 1
ATOM 745 C CA . ALA A 1 98 ? 21.750 -18.296 -18.767 1.00 62.38 98 ALA A CA 1
ATOM 746 C C . ALA A 1 98 ? 21.226 -19.124 -19.970 1.00 62.38 98 ALA A C 1
ATOM 748 O O . ALA A 1 98 ? 21.990 -19.837 -20.615 1.00 62.38 98 ALA A O 1
ATOM 749 N N . ALA A 1 99 ? 19.930 -19.059 -20.288 1.00 59.09 99 ALA A N 1
ATOM 750 C CA . ALA A 1 99 ? 19.300 -19.841 -21.352 1.00 59.09 99 ALA A CA 1
ATOM 751 C C . ALA A 1 99 ? 19.213 -19.125 -22.719 1.00 59.09 99 ALA A C 1
ATOM 753 O O . ALA A 1 99 ? 18.737 -19.733 -23.675 1.00 59.09 99 ALA A O 1
ATOM 754 N N . ALA A 1 100 ? 19.640 -17.861 -22.843 1.00 55.97 100 ALA A N 1
ATOM 755 C CA . ALA A 1 100 ? 19.459 -17.086 -24.082 1.00 55.97 100 ALA A CA 1
ATOM 756 C C . ALA A 1 100 ? 20.651 -17.112 -25.066 1.00 55.97 100 ALA A C 1
ATOM 758 O O . ALA A 1 100 ? 20.480 -16.705 -26.211 1.00 55.97 100 ALA A O 1
ATOM 759 N N . ASP A 1 101 ? 21.823 -17.625 -24.670 1.00 54.88 101 ASP A N 1
ATOM 760 C CA . ASP A 1 101 ? 23.074 -17.470 -25.443 1.00 54.88 101 ASP A CA 1
ATOM 761 C C . ASP A 1 101 ? 23.458 -18.659 -26.348 1.00 54.88 101 ASP A C 1
ATOM 763 O O . ASP A 1 101 ? 24.567 -18.724 -26.875 1.00 54.88 101 ASP A O 1
ATOM 767 N N . ILE A 1 102 ? 22.543 -19.597 -26.606 1.00 57.19 102 ILE A N 1
ATOM 768 C CA . ILE A 1 102 ? 22.785 -20.731 -27.519 1.00 57.19 102 ILE A CA 1
ATOM 769 C C . ILE A 1 102 ? 22.017 -20.601 -28.839 1.00 57.19 102 ILE A C 1
ATOM 771 O O . ILE A 1 102 ? 21.248 -21.482 -29.206 1.00 57.19 102 ILE A O 1
ATOM 775 N N . ALA A 1 103 ? 22.226 -19.506 -29.576 1.00 56.47 103 ALA A N 1
ATOM 776 C CA . ALA A 1 103 ? 21.850 -19.435 -30.996 1.00 56.47 103 ALA A CA 1
ATOM 777 C C . ALA A 1 103 ? 22.639 -18.374 -31.797 1.00 56.47 103 ALA A C 1
ATOM 779 O O . ALA A 1 103 ? 22.066 -17.639 -32.598 1.00 56.47 103 ALA A O 1
ATOM 780 N N . GLY A 1 104 ? 23.958 -18.287 -31.611 1.00 54.78 104 GLY A N 1
ATOM 781 C CA . GLY A 1 104 ? 24.864 -17.657 -32.581 1.00 54.78 104 GLY A CA 1
ATOM 782 C C . GLY A 1 104 ? 25.540 -18.748 -33.409 1.00 54.78 104 GLY A C 1
ATOM 783 O O . GLY A 1 104 ? 26.388 -19.459 -32.884 1.00 54.78 104 GLY A O 1
ATOM 784 N N . GLY A 1 105 ? 25.090 -18.945 -34.652 1.00 56.56 105 GLY A N 1
ATOM 785 C CA . GLY A 1 105 ? 25.499 -20.039 -35.545 1.00 56.56 105 GLY A CA 1
ATOM 786 C C . GLY A 1 105 ? 26.989 -20.055 -35.931 1.00 56.56 105 GLY A C 1
ATOM 787 O O . GLY A 1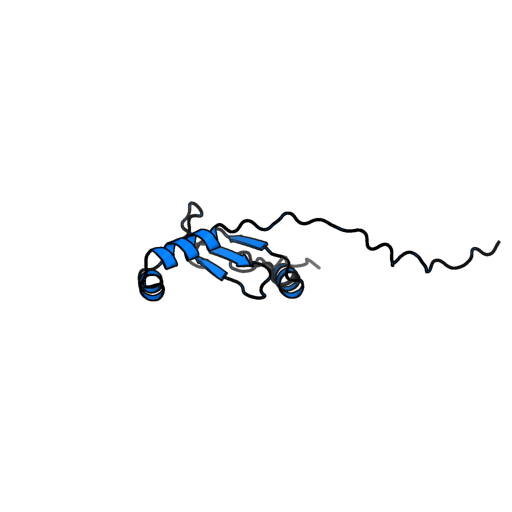 105 ? 27.715 -19.111 -35.626 1.00 56.56 105 GLY A O 1
ATOM 788 N N . PRO A 1 106 ? 27.455 -21.132 -36.597 1.00 59.75 106 PRO A N 1
ATOM 789 C CA . PRO A 1 106 ? 28.871 -21.326 -36.877 1.00 59.75 106 PRO A CA 1
ATOM 790 C C . PRO A 1 106 ? 29.416 -20.235 -37.806 1.00 59.75 106 PRO A C 1
ATOM 792 O O . PRO A 1 106 ? 28.875 -19.977 -38.883 1.00 59.75 106 PRO A O 1
ATOM 795 N N . ASP A 1 107 ? 30.504 -19.627 -37.340 1.00 62.12 107 ASP A N 1
ATOM 796 C CA . ASP A 1 107 ? 31.499 -18.878 -38.102 1.00 62.12 107 ASP A CA 1
ATOM 797 C C . ASP A 1 107 ? 31.960 -19.701 -39.319 1.00 62.12 107 ASP A C 1
ATOM 799 O O . ASP A 1 107 ? 32.466 -20.815 -39.171 1.00 62.12 107 ASP A O 1
ATOM 803 N N . ASN A 1 108 ? 31.749 -19.156 -40.519 1.00 54.38 108 ASN A N 1
ATOM 804 C CA . ASN A 1 108 ? 32.298 -19.685 -41.760 1.00 54.38 108 ASN A CA 1
ATOM 805 C C . ASN A 1 108 ? 33.383 -18.728 -42.275 1.00 54.38 108 ASN A C 1
ATOM 807 O O . ASN A 1 108 ? 33.065 -17.854 -43.081 1.00 54.38 108 ASN A O 1
ATOM 811 N N . GLY A 1 109 ? 34.623 -18.968 -41.836 1.00 53.94 109 GLY A N 1
ATOM 812 C CA . GLY A 1 109 ? 35.855 -18.945 -42.646 1.00 53.94 109 GLY A CA 1
ATOM 813 C C . GLY A 1 109 ? 36.302 -17.616 -43.239 1.00 53.94 109 GLY A C 1
ATOM 814 O O . GLY A 1 109 ? 35.731 -17.218 -44.277 1.00 53.94 109 GLY A O 1
#

Foldseek 3Di:
DDPPPDCDQQNDPPVVVVVCLVQLQWDKDWGPDDPPRGHTWIWTRRSPSDIDIFGADNVRQGDDDPVRVVVLVDPVSVVVVRVRSVDDGDDDDDDDDPPPPPPPDDDDD